Protein AF-A0A8E1V168-F1 (afdb_monomer_lite)

Sequence (56 aa):
MISALNDDIVPYPYTLTLARHLHSKFVLMPSGHHFTETGKDQQLPIAFEELKQLLK

Structure (mmCIF, N/CA/C/O backbone):
data_AF-A0A8E1V168-F1
#
_entry.id   AF-A0A8E1V168-F1
#
loop_
_atom_site.group_PDB
_atom_site.id
_atom_site.type_symbol
_atom_site.label_atom_id
_atom_site.label_alt_id
_atom_site.label_comp_id
_atom_site.label_asym_id
_atom_site.label_entity_id
_atom_site.label_seq_id
_atom_site.pdbx_PDB_ins_code
_atom_site.Cartn_x
_atom_site.Cartn_y
_atom_site.Cartn_z
_atom_site.occupancy
_atom_site.B_iso_or_equiv
_atom_site.auth_seq_id
_atom_site.auth_comp_id
_atom_site.auth_asym_id
_atom_site.auth_atom_id
_atom_site.pdbx_PDB_model_num
ATOM 1 N N . MET A 1 1 ? -4.772 -2.124 1.074 1.00 92.56 1 MET A N 1
ATOM 2 C CA . MET A 1 1 ? -3.825 -2.281 -0.049 1.00 92.56 1 MET A CA 1
ATOM 3 C C . MET A 1 1 ? -2.842 -1.123 -0.055 1.00 92.56 1 MET A C 1
ATOM 5 O O . MET A 1 1 ? -3.280 0.018 0.056 1.00 92.56 1 MET A O 1
ATOM 9 N N . ILE A 1 2 ? -1.545 -1.407 -0.173 1.00 94.38 2 ILE A N 1
ATOM 10 C CA . ILE A 1 2 ? -0.466 -0.407 -0.231 1.00 94.38 2 ILE A CA 1
ATOM 11 C C . ILE A 1 2 ? 0.274 -0.593 -1.5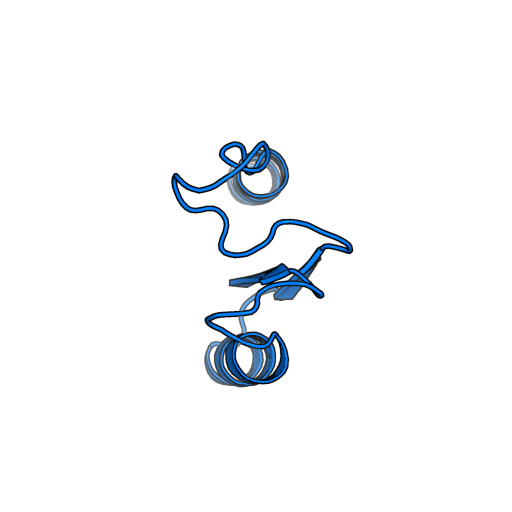63 1.00 94.38 2 ILE A C 1
ATOM 13 O O . ILE A 1 2 ? 0.465 -1.730 -1.985 1.00 94.38 2 ILE A O 1
ATOM 17 N N . SER A 1 3 ? 0.640 0.494 -2.243 1.00 94.88 3 SER A N 1
ATOM 18 C CA . SER A 1 3 ? 1.383 0.475 -3.515 1.00 94.88 3 SER A CA 1
ATOM 19 C C . SER A 1 3 ? 2.302 1.693 -3.622 1.00 94.88 3 SER A C 1
ATOM 21 O O . SER A 1 3 ? 2.035 2.705 -2.972 1.00 94.88 3 SER A O 1
ATOM 23 N N . ALA A 1 4 ? 3.354 1.620 -4.439 1.00 92.69 4 ALA A N 1
ATOM 24 C CA . ALA A 1 4 ? 4.247 2.738 -4.735 1.00 92.69 4 ALA A CA 1
ATOM 25 C C . ALA A 1 4 ? 4.064 3.250 -6.173 1.00 92.69 4 ALA A C 1
ATOM 27 O O . ALA A 1 4 ? 3.796 2.478 -7.091 1.00 92.69 4 ALA A O 1
ATOM 28 N N . LEU A 1 5 ? 4.241 4.559 -6.382 1.00 93.31 5 LEU A N 1
ATOM 29 C CA . LEU A 1 5 ? 4.216 5.169 -7.720 1.00 93.31 5 LEU A CA 1
ATOM 30 C C . LEU A 1 5 ? 5.323 4.645 -8.642 1.00 93.31 5 LEU A C 1
ATOM 32 O O . LEU A 1 5 ? 5.135 4.620 -9.855 1.00 93.31 5 LEU A O 1
ATOM 36 N N . ASN A 1 6 ? 6.463 4.261 -8.069 1.00 90.38 6 ASN A N 1
ATOM 37 C CA . ASN A 1 6 ? 7.637 3.775 -8.787 1.00 90.38 6 ASN A CA 1
ATOM 38 C C . ASN A 1 6 ? 7.806 2.247 -8.711 1.00 90.38 6 ASN A C 1
ATOM 40 O O . ASN A 1 6 ? 8.921 1.768 -8.891 1.00 90.38 6 ASN A O 1
ATOM 44 N N . ASP A 1 7 ? 6.738 1.498 -8.419 1.00 88.88 7 ASP A N 1
ATOM 45 C CA . ASP A 1 7 ? 6.741 0.037 -8.551 1.00 88.88 7 ASP A CA 1
ATOM 46 C C . ASP A 1 7 ? 6.773 -0.334 -10.044 1.00 88.88 7 ASP A C 1
ATOM 48 O O . ASP A 1 7 ? 5.809 -0.106 -10.782 1.00 88.88 7 ASP A O 1
ATOM 52 N N . ASP A 1 8 ? 7.914 -0.847 -10.497 1.00 88.50 8 ASP A N 1
ATOM 53 C CA . ASP A 1 8 ? 8.181 -1.246 -11.879 1.00 88.50 8 ASP A CA 1
ATOM 54 C C . ASP A 1 8 ? 7.699 -2.669 -12.197 1.00 88.50 8 ASP A C 1
ATOM 56 O O . ASP A 1 8 ? 7.598 -3.037 -13.369 1.00 88.50 8 ASP A O 1
ATOM 60 N N . ILE A 1 9 ? 7.344 -3.448 -11.172 1.00 89.56 9 ILE A N 1
ATOM 61 C CA . ILE A 1 9 ? 6.845 -4.820 -11.297 1.00 89.56 9 ILE A CA 1
ATOM 62 C C . ILE A 1 9 ? 5.314 -4.823 -11.302 1.00 89.56 9 ILE A C 1
ATOM 64 O O . ILE A 1 9 ? 4.690 -5.465 -12.150 1.00 89.56 9 ILE A O 1
ATOM 68 N N . VAL A 1 10 ? 4.690 -4.087 -10.377 1.00 91.00 10 VAL A N 1
ATOM 69 C CA . VAL A 1 10 ? 3.231 -3.988 -10.240 1.00 91.00 10 VAL A CA 1
ATOM 70 C C . VAL A 1 10 ? 2.788 -2.521 -10.220 1.00 91.00 10 VAL A C 1
ATOM 72 O O . VAL A 1 10 ? 2.679 -1.909 -9.156 1.00 91.00 10 VAL A O 1
ATOM 75 N N . PRO A 1 11 ? 2.422 -1.953 -11.384 1.00 93.50 11 PRO A N 1
ATOM 76 C CA . PRO A 1 11 ? 1.898 -0.596 -11.461 1.00 93.50 11 PRO A CA 1
ATOM 77 C C . PRO A 1 11 ? 0.681 -0.373 -10.551 1.00 93.50 11 PRO A C 1
ATOM 79 O O . PRO A 1 11 ? -0.275 -1.159 -10.550 1.00 93.50 11 PRO A O 1
ATOM 82 N N . TYR A 1 12 ? 0.663 0.762 -9.842 1.00 95.00 12 TYR A N 1
ATOM 83 C CA . TYR A 1 12 ? -0.380 1.077 -8.857 1.00 95.00 12 TYR A CA 1
ATOM 84 C C . TYR A 1 12 ? -1.842 0.970 -9.344 1.00 95.00 12 TYR A C 1
ATOM 86 O O . TYR A 1 12 ? -2.698 0.670 -8.502 1.00 95.00 12 TYR A O 1
ATOM 94 N N . PRO A 1 13 ? -2.202 1.179 -10.636 1.00 97.31 13 PRO A N 1
ATOM 95 C CA . PRO A 1 13 ? -3.589 1.039 -11.078 1.00 97.31 13 PRO A CA 1
ATOM 96 C C . PRO A 1 13 ? -4.166 -0.363 -10.853 1.00 97.31 13 PRO A C 1
ATOM 98 O O . PRO A 1 13 ? -5.366 -0.492 -10.594 1.00 97.31 13 PRO A O 1
ATOM 101 N N . TYR A 1 14 ? -3.332 -1.408 -10.886 1.00 96.94 14 TYR A N 1
ATOM 102 C CA . TYR A 1 14 ? -3.768 -2.771 -10.579 1.00 96.94 14 TYR A CA 1
ATOM 103 C C . TYR A 1 14 ? -4.120 -2.912 -9.100 1.00 96.94 14 TYR A C 1
ATOM 105 O O . TYR A 1 14 ? -5.212 -3.368 -8.753 1.00 96.94 14 TYR A O 1
ATOM 113 N N . THR A 1 15 ? -3.248 -2.418 -8.223 1.00 96.69 15 THR A N 1
ATOM 114 C CA . THR A 1 15 ? -3.476 -2.426 -6.776 1.00 96.69 15 THR A CA 1
ATOM 115 C C . THR A 1 15 ? -4.683 -1.571 -6.381 1.00 96.69 15 THR A C 1
ATOM 117 O O . THR A 1 15 ? -5.463 -1.976 -5.519 1.00 96.69 15 THR A O 1
ATOM 120 N N . LEU A 1 16 ? -4.897 -0.428 -7.043 1.00 97.69 16 LEU A N 1
ATOM 121 C CA . LEU A 1 16 ? -6.085 0.415 -6.864 1.00 97.69 16 LEU A CA 1
ATOM 122 C C . LEU A 1 16 ? -7.365 -0.311 -7.293 1.00 97.69 16 LEU A C 1
ATOM 124 O O . LEU A 1 16 ? -8.371 -0.272 -6.583 1.00 97.69 16 LEU A O 1
ATOM 128 N N . THR A 1 17 ? -7.331 -0.975 -8.450 1.00 98.12 17 THR A N 1
ATOM 129 C CA . THR A 1 17 ? -8.461 -1.767 -8.948 1.00 98.12 17 THR A CA 1
ATOM 130 C C . THR A 1 17 ? -8.832 -2.854 -7.948 1.00 98.12 17 THR A C 1
ATOM 132 O O . THR A 1 17 ? -10.000 -2.967 -7.578 1.00 98.12 17 THR A O 1
ATOM 135 N N . LEU A 1 18 ? -7.854 -3.606 -7.445 1.00 97.62 18 LEU A N 1
ATOM 136 C CA . LEU A 1 18 ? -8.089 -4.638 -6.440 1.00 97.62 18 LEU A CA 1
ATOM 137 C C . LEU A 1 18 ? -8.630 -4.051 -5.128 1.00 97.62 18 LEU A C 1
ATOM 139 O O . LEU A 1 18 ? -9.593 -4.574 -4.570 1.00 97.62 18 LEU A O 1
ATOM 143 N N . ALA A 1 19 ? -8.071 -2.929 -4.666 1.00 97.81 19 ALA A N 1
ATOM 144 C CA . ALA A 1 19 ? -8.523 -2.277 -3.441 1.00 97.81 19 ALA A CA 1
ATOM 145 C C . ALA A 1 19 ? -10.006 -1.885 -3.504 1.00 97.81 19 ALA A C 1
ATOM 147 O O . ALA A 1 19 ? -10.730 -2.096 -2.531 1.00 97.81 19 ALA A O 1
ATOM 148 N N . ARG A 1 20 ? -10.452 -1.375 -4.663 1.00 97.69 20 ARG A N 1
ATOM 149 C CA . ARG A 1 20 ? -11.856 -1.038 -4.937 1.00 97.69 20 ARG A CA 1
ATOM 150 C C . ARG A 1 20 ? -12.765 -2.262 -4.893 1.00 97.69 20 ARG A C 1
ATOM 152 O O . ARG A 1 20 ? -13.803 -2.195 -4.246 1.00 97.69 20 ARG A O 1
ATOM 159 N N . HIS A 1 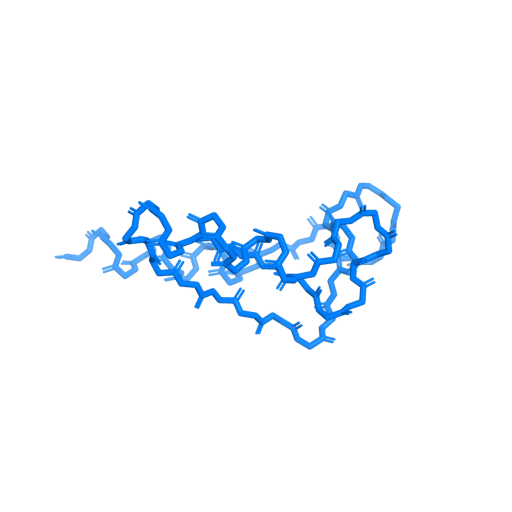21 ? -12.370 -3.364 -5.531 1.00 98.25 21 HIS A N 1
ATOM 160 C CA . HIS A 1 21 ? -13.161 -4.601 -5.537 1.00 98.25 21 HIS A CA 1
ATOM 161 C C . HIS A 1 21 ? -13.298 -5.221 -4.144 1.00 98.25 21 HIS A C 1
ATOM 163 O O . HIS A 1 21 ? -14.345 -5.762 -3.811 1.00 98.25 21 HIS A O 1
ATOM 169 N N . LEU A 1 22 ? -12.255 -5.123 -3.318 1.00 97.88 22 LEU A N 1
ATOM 170 C CA . LEU A 1 22 ? -12.261 -5.651 -1.953 1.00 97.88 22 LEU A CA 1
ATOM 171 C C . LEU A 1 22 ? -12.854 -4.683 -0.921 1.00 97.88 22 LEU A C 1
ATOM 173 O O . LEU A 1 22 ? -12.836 -4.994 0.266 1.00 97.88 22 LEU A O 1
ATOM 177 N N . HIS A 1 23 ? -13.317 -3.497 -1.337 1.00 96.75 23 HIS A N 1
ATOM 178 C CA . HIS A 1 23 ? -13.736 -2.418 -0.431 1.00 96.75 23 HIS A CA 1
ATOM 179 C C . HIS A 1 23 ? -12.703 -2.116 0.671 1.00 96.75 23 HIS A C 1
ATOM 181 O O . HIS A 1 23 ? -13.041 -1.782 1.804 1.00 96.75 23 HIS A O 1
ATOM 187 N N . SER A 1 24 ? -11.420 -2.243 0.336 1.00 96.06 24 SER A N 1
ATOM 188 C CA . SER A 1 24 ? -10.318 -2.064 1.279 1.00 96.06 24 SER A CA 1
ATOM 189 C C . SER A 1 24 ? -9.708 -0.670 1.153 1.00 96.06 24 SER A C 1
ATOM 191 O O . SER A 1 24 ? -9.695 -0.076 0.071 1.00 96.06 24 SER A O 1
ATOM 193 N N . LYS A 1 25 ? -9.142 -0.151 2.249 1.00 95.62 25 LYS A N 1
ATOM 194 C CA . LYS A 1 25 ? -8.380 1.104 2.222 1.00 95.62 25 LYS A CA 1
ATOM 195 C C . LYS A 1 25 ? -7.223 0.994 1.225 1.00 95.62 25 LYS A C 1
ATOM 197 O O . LYS A 1 25 ? -6.493 -0.002 1.221 1.00 95.62 25 LYS A O 1
ATOM 202 N N . PHE A 1 26 ? -7.043 2.023 0.403 1.00 96.75 26 PHE A N 1
ATOM 203 C CA . PHE A 1 26 ? -5.931 2.138 -0.538 1.00 96.75 26 PHE A CA 1
ATOM 204 C C . PHE A 1 26 ? -4.965 3.228 -0.077 1.00 96.75 26 PHE A C 1
ATOM 206 O O . PHE A 1 26 ? -5.387 4.351 0.195 1.00 96.75 26 PHE A O 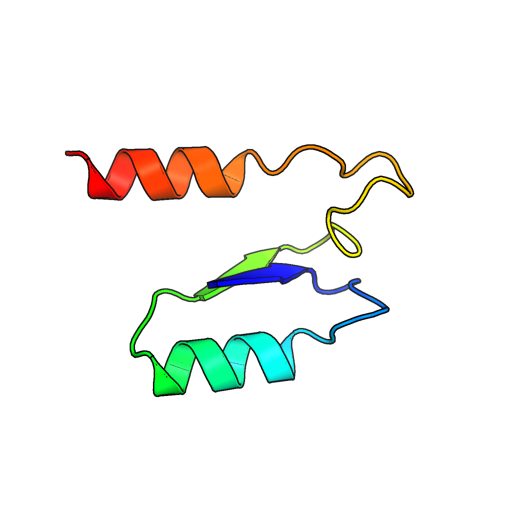1
ATOM 213 N N . VAL A 1 27 ? -3.680 2.892 -0.002 1.00 96.00 27 VAL A N 1
ATOM 214 C CA . VAL A 1 27 ? -2.596 3.814 0.344 1.00 96.00 27 VAL A CA 1
ATOM 215 C C . VAL A 1 27 ? -1.590 3.818 -0.800 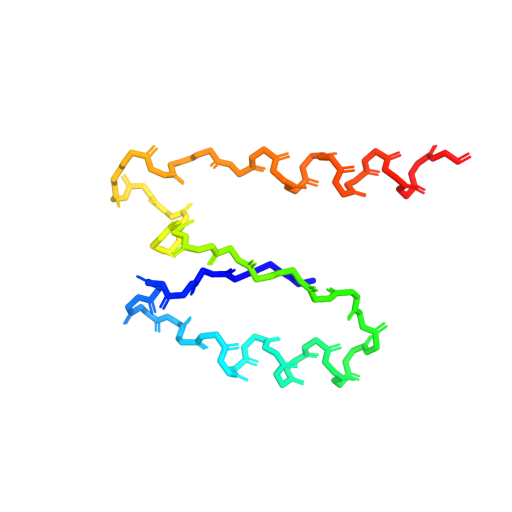1.00 96.00 27 VAL A C 1
ATOM 217 O O . VAL A 1 27 ? -1.060 2.770 -1.169 1.00 96.00 27 VAL A O 1
ATOM 220 N N . LEU A 1 28 ? -1.335 5.002 -1.355 1.00 95.06 28 LEU A N 1
ATOM 221 C CA . LEU A 1 28 ? -0.373 5.205 -2.433 1.00 95.06 28 LEU A CA 1
ATOM 222 C C . LEU A 1 28 ? 0.843 5.957 -1.900 1.00 95.06 28 LEU A C 1
ATOM 224 O O . LEU A 1 28 ? 0.714 7.061 -1.374 1.00 95.06 28 LEU A O 1
ATOM 228 N N . MET A 1 29 ? 2.014 5.352 -2.043 1.00 92.75 29 MET A N 1
ATOM 229 C CA . MET A 1 29 ? 3.285 5.931 -1.635 1.00 92.75 29 MET A CA 1
ATOM 230 C C . MET A 1 29 ? 3.976 6.634 -2.808 1.00 92.75 29 MET A C 1
ATOM 232 O O . MET A 1 29 ? 3.926 6.133 -3.934 1.00 92.75 29 MET A O 1
ATOM 236 N N . PRO A 1 30 ? 4.668 7.761 -2.564 1.00 90.56 30 PRO A N 1
ATOM 237 C CA . PRO A 1 30 ? 5.418 8.452 -3.609 1.00 90.56 30 PRO A CA 1
ATOM 238 C C . PRO A 1 30 ? 6.634 7.652 -4.103 1.00 90.56 30 PRO A C 1
ATOM 240 O O . PRO A 1 30 ? 7.035 7.813 -5.250 1.00 90.56 30 PRO A O 1
ATOM 243 N N . SER A 1 31 ? 7.206 6.794 -3.251 1.00 87.19 31 SER A N 1
ATOM 244 C CA . SER A 1 31 ? 8.313 5.888 -3.570 1.00 87.19 31 SER A CA 1
ATOM 245 C C . SER A 1 31 ? 8.244 4.637 -2.691 1.00 87.19 31 SER A C 1
ATOM 247 O O . SER A 1 31 ? 7.714 4.696 -1.580 1.00 87.19 31 SER A O 1
ATOM 249 N N . GLY A 1 32 ? 8.793 3.533 -3.187 1.00 84.00 32 GLY A N 1
ATOM 250 C CA . GLY A 1 32 ? 8.886 2.249 -2.488 1.00 84.00 32 GLY A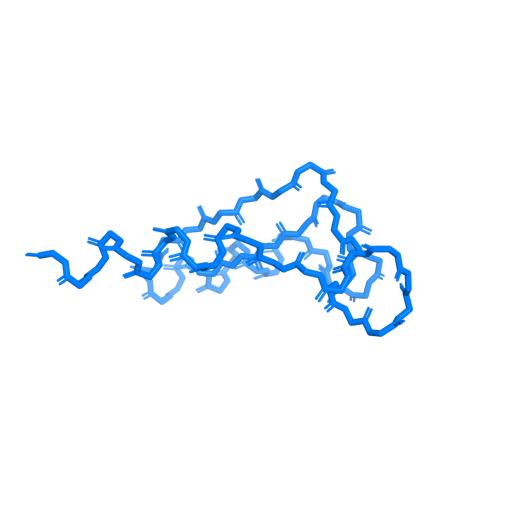 CA 1
ATOM 251 C C . GLY A 1 32 ? 9.357 1.077 -3.356 1.00 84.00 32 GLY A C 1
ATOM 252 O O . GLY A 1 32 ? 9.611 -0.004 -2.824 1.00 84.00 32 GLY A O 1
ATOM 253 N N . HIS A 1 33 ? 9.475 1.284 -4.678 1.00 86.75 33 HIS A N 1
ATOM 254 C CA . HIS A 1 33 ? 9.714 0.222 -5.659 1.00 86.75 33 HIS A CA 1
ATOM 255 C C . HIS A 1 33 ? 8.696 -0.907 -5.440 1.00 86.75 33 HIS A C 1
ATOM 257 O O . HIS A 1 33 ? 7.516 -0.625 -5.241 1.00 86.75 33 HIS A O 1
ATOM 263 N N . HIS A 1 34 ? 9.136 -2.161 -5.422 1.00 86.56 34 HIS A N 1
ATOM 264 C CA . HIS A 1 34 ? 8.271 -3.302 -5.137 1.00 86.56 34 HIS A CA 1
ATOM 265 C C . HIS A 1 34 ? 8.269 -3.723 -3.654 1.00 86.56 34 HIS A C 1
ATOM 267 O O . HIS A 1 34 ? 7.728 -4.767 -3.300 1.00 86.56 34 HIS A O 1
ATOM 273 N N . PHE A 1 35 ? 8.895 -2.942 -2.761 1.00 85.00 35 PHE A N 1
ATOM 274 C CA . PHE A 1 35 ? 9.072 -3.272 -1.335 1.00 85.00 35 PHE A CA 1
ATOM 275 C C . PHE A 1 35 ? 9.763 -4.627 -1.062 1.00 85.00 35 PHE A C 1
ATOM 277 O O . PHE A 1 35 ? 9.714 -5.146 0.053 1.00 85.00 35 PHE A O 1
ATOM 284 N N . THR A 1 36 ? 10.405 -5.213 -2.075 1.00 77.06 36 THR A N 1
ATOM 285 C CA . THR A 1 36 ? 11.174 -6.461 -1.994 1.00 77.06 36 THR A CA 1
ATOM 286 C C . THR A 1 36 ? 12.677 -6.187 -1.930 1.00 77.06 36 THR A C 1
ATOM 288 O O . THR A 1 36 ? 13.122 -5.064 -2.150 1.00 77.06 36 THR A O 1
ATOM 291 N N . GLU A 1 37 ? 13.467 -7.223 -1.621 1.00 61.31 37 GLU A N 1
ATOM 292 C CA . GLU A 1 37 ? 14.890 -7.189 -1.215 1.00 61.31 37 GLU A CA 1
ATOM 293 C C . GLU A 1 37 ? 15.859 -6.376 -2.102 1.00 61.31 37 GLU A C 1
ATOM 295 O O . GLU A 1 37 ? 16.962 -6.036 -1.668 1.00 61.31 37 GLU A O 1
ATOM 300 N N . THR A 1 38 ? 15.464 -5.990 -3.310 1.00 58.50 38 THR A N 1
ATOM 301 C CA . THR A 1 38 ? 16.221 -5.104 -4.195 1.00 58.50 38 THR A CA 1
ATOM 302 C C . THR A 1 38 ? 16.014 -3.627 -3.827 1.00 58.50 38 THR A C 1
ATOM 304 O O . THR A 1 38 ? 15.143 -2.961 -4.380 1.00 58.50 38 THR A O 1
ATOM 307 N N . GLY A 1 39 ? 16.834 -3.079 -2.918 1.00 59.84 39 GLY A N 1
ATOM 308 C CA . GLY A 1 39 ? 16.933 -1.625 -2.693 1.00 59.84 39 GLY A CA 1
ATOM 309 C C . GLY A 1 39 ? 16.973 -1.175 -1.229 1.00 59.84 39 GLY A C 1
ATOM 310 O O . GLY A 1 39 ? 17.138 -1.974 -0.314 1.00 59.84 39 GLY A O 1
ATOM 311 N N . LYS A 1 40 ? 16.836 0.141 -1.007 1.00 66.75 40 LYS A N 1
ATOM 312 C CA . LYS A 1 40 ? 16.766 0.771 0.332 1.00 66.75 40 LYS A CA 1
ATOM 313 C C . LYS A 1 40 ? 15.352 0.752 0.943 1.00 66.75 40 LYS A C 1
ATOM 315 O O . LYS A 1 40 ? 15.193 1.145 2.094 1.00 66.75 40 LYS A O 1
ATOM 320 N N . ASP A 1 41 ? 14.362 0.256 0.199 1.00 67.81 41 ASP A N 1
ATOM 321 C CA . ASP A 1 41 ? 12.931 0.295 0.539 1.00 67.81 41 ASP A CA 1
ATOM 322 C C . ASP A 1 41 ? 12.426 -1.018 1.171 1.00 67.81 41 ASP A C 1
ATOM 324 O O . ASP A 1 41 ? 11.246 -1.349 1.107 1.00 67.81 41 ASP A O 1
ATOM 328 N N . GLN A 1 42 ? 13.314 -1.770 1.830 1.00 73.38 42 GLN A N 1
ATOM 329 C CA . GLN A 1 42 ? 12.978 -3.022 2.532 1.00 73.38 42 GLN A CA 1
ATOM 330 C C . GLN A 1 42 ? 12.102 -2.812 3.780 1.00 73.38 42 GLN A C 1
ATOM 332 O O . GLN A 1 42 ? 11.725 -3.765 4.458 1.00 73.38 42 GLN A O 1
ATOM 337 N N . GLN A 1 43 ? 11.809 -1.559 4.127 1.00 81.44 43 GLN A N 1
ATOM 338 C CA . GLN A 1 43 ? 10.972 -1.211 5.263 1.00 81.44 43 GLN A CA 1
ATOM 339 C C . GLN A 1 43 ? 9.678 -0.575 4.776 1.00 81.44 43 GLN A C 1
ATOM 341 O O . GLN A 1 43 ? 9.693 0.378 4.000 1.00 81.44 43 GLN A O 1
ATOM 346 N N . LEU A 1 44 ? 8.558 -1.055 5.316 1.00 86.94 44 LEU A N 1
ATOM 347 C CA . LEU A 1 44 ? 7.230 -0.519 5.037 1.00 86.94 44 LEU A CA 1
ATOM 348 C C . LEU A 1 44 ? 6.582 0.028 6.321 1.00 86.94 44 LEU A C 1
ATOM 350 O O . LEU A 1 44 ? 5.607 -0.544 6.814 1.00 86.94 44 LEU A O 1
ATOM 354 N N . PRO A 1 45 ? 7.100 1.132 6.897 1.00 87.94 45 PRO A N 1
ATOM 355 C CA . PRO A 1 45 ? 6.609 1.659 8.172 1.00 87.94 45 PRO A CA 1
ATOM 356 C C . PRO A 1 45 ? 5.126 2.047 8.117 1.00 87.94 45 PRO A C 1
ATOM 358 O O . PRO A 1 45 ? 4.411 1.892 9.104 1.00 87.94 45 PRO A O 1
ATOM 361 N N . ILE A 1 46 ? 4.629 2.473 6.950 1.00 91.12 46 ILE A N 1
ATOM 362 C CA . ILE A 1 46 ? 3.214 2.815 6.772 1.00 91.12 46 ILE A CA 1
ATOM 363 C C . ILE A 1 46 ? 2.288 1.622 7.036 1.00 91.12 46 ILE A C 1
ATOM 365 O O . ILE A 1 46 ? 1.217 1.811 7.600 1.00 91.12 46 ILE A O 1
ATOM 369 N N . ALA A 1 47 ? 2.698 0.389 6.713 1.00 91.94 47 ALA A N 1
ATOM 370 C CA . ALA A 1 47 ? 1.884 -0.793 6.994 1.00 91.94 47 ALA A CA 1
ATOM 371 C C . ALA A 1 47 ? 1.680 -0.988 8.501 1.00 91.94 47 ALA A C 1
ATOM 373 O O . ALA A 1 47 ? 0.594 -1.366 8.938 1.00 91.94 47 ALA A O 1
ATOM 374 N N . PHE A 1 48 ? 2.704 -0.680 9.300 1.00 93.38 48 PHE A N 1
ATOM 375 C CA . PHE A 1 48 ? 2.625 -0.762 10.752 1.00 93.38 48 PHE A CA 1
ATOM 376 C C . PHE A 1 48 ? 1.721 0.328 11.341 1.00 93.38 48 PHE A C 1
ATOM 378 O O . PHE A 1 48 ? 0.908 0.044 12.219 1.00 93.38 48 PHE A O 1
ATOM 385 N N . GLU A 1 49 ? 1.810 1.559 10.834 1.00 94.12 49 GLU A N 1
ATOM 386 C CA . GLU A 1 49 ? 0.932 2.652 11.271 1.00 94.12 49 GLU A CA 1
ATOM 387 C C . GLU A 1 49 ? -0.537 2.407 10.902 1.00 94.12 49 GLU A C 1
ATOM 389 O O . GLU A 1 49 ? -1.430 2.667 11.708 1.00 94.12 49 GLU A O 1
ATOM 394 N N . GLU A 1 50 ? -0.794 1.839 9.725 1.00 93.75 50 GLU A N 1
ATOM 395 C CA . GLU A 1 50 ? -2.133 1.419 9.305 1.00 93.75 50 GLU A CA 1
ATOM 396 C C . GLU A 1 50 ? -2.678 0.286 10.186 1.00 93.75 50 GLU A C 1
ATOM 398 O O . GLU A 1 50 ? -3.832 0.328 10.610 1.00 93.75 50 GLU A O 1
ATOM 403 N N . LEU A 1 51 ? -1.839 -0.692 10.547 1.00 93.62 51 LEU A N 1
ATOM 404 C CA . LEU A 1 51 ? -2.234 -1.773 11.450 1.00 93.62 51 LEU A CA 1
ATOM 405 C C . LEU A 1 51 ? -2.591 -1.254 12.851 1.00 93.62 51 LEU A C 1
ATOM 407 O O . LEU A 1 51 ? -3.602 -1.663 13.417 1.00 93.62 51 LEU A O 1
ATOM 411 N N . LYS A 1 52 ? -1.810 -0.318 13.404 1.00 95.38 52 LYS A N 1
ATOM 412 C CA . LYS A 1 52 ? -2.117 0.307 14.703 1.00 95.38 52 LYS A CA 1
ATOM 413 C C . LYS A 1 52 ? -3.476 1.001 14.721 1.00 95.38 52 LYS A C 1
ATOM 415 O O . LYS A 1 52 ? -4.123 1.016 15.763 1.00 95.38 52 LYS A O 1
ATOM 420 N N . GLN A 1 53 ? -3.898 1.596 13.605 1.00 92.12 53 GLN A N 1
ATOM 421 C CA . GLN A 1 53 ? -5.209 2.246 13.508 1.00 92.12 53 GLN A CA 1
ATOM 422 C C . GLN A 1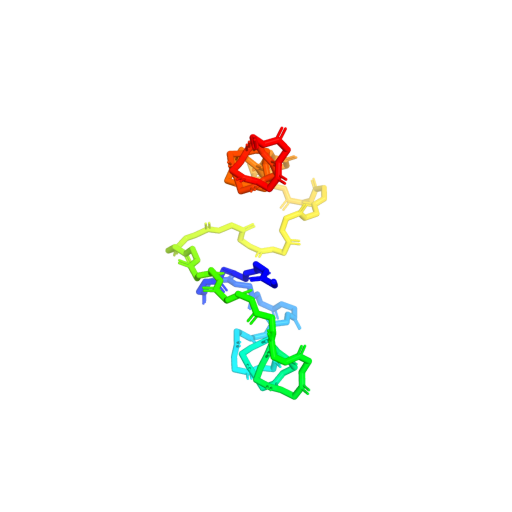 53 ? -6.364 1.239 13.569 1.00 92.12 53 GLN A C 1
ATOM 424 O O . GLN A 1 53 ? -7.436 1.603 14.036 1.00 92.12 53 GLN A O 1
ATOM 429 N N . LEU A 1 54 ? -6.148 -0.008 13.133 1.00 91.06 54 LEU A N 1
ATOM 430 C CA . LEU A 1 54 ? -7.157 -1.074 13.161 1.00 91.06 54 LEU A CA 1
ATOM 431 C C . LEU A 1 54 ? -7.283 -1.771 14.523 1.00 91.06 54 LEU A C 1
ATOM 433 O O . LEU A 1 54 ? -8.309 -2.385 14.790 1.00 91.06 54 LEU A O 1
ATOM 437 N N . LEU A 1 55 ? -6.235 -1.726 15.351 1.00 91.69 55 LEU A N 1
ATOM 438 C CA . LEU A 1 55 ? -6.181 -2.402 16.656 1.00 91.69 55 LEU A CA 1
ATOM 439 C C . LEU A 1 55 ? -6.602 -1.511 17.840 1.00 91.69 55 LEU A C 1
ATOM 441 O O . LEU A 1 55 ? -6.497 -1.945 18.987 1.00 91.69 55 LEU A O 1
ATOM 445 N N . LYS A 1 56 ? -7.026 -0.271 17.580 1.00 60.03 56 LYS A N 1
ATOM 446 C CA . LYS A 1 56 ? -7.638 0.618 18.578 1.00 60.03 56 LYS A CA 1
ATOM 447 C C . LYS A 1 56 ? -9.136 0.380 18.672 1.00 60.03 56 LYS A C 1
ATOM 449 O O . LYS A 1 56 ? -9.647 0.515 19.803 1.00 60.03 56 LYS A O 1
#

pLDDT: mean 88.91, std 10.55, range [58.5, 98.25]

Foldseek 3Di:
DEEECQAPPDHCVVVVVVCVVVVHDYHYHPDQHNCDPPDPNVDDVVVVVVVVVVVD

Organism: NCBI:txid1423764

Radius of gyration: 11.68 Å; chains: 1; bounding box: 31×16×30 Å

InterPro domains:
  IPR029058 Alpha/Beta hydrolase fold [G3DSA:3.40.50.1820] (1-56)
  IPR029058 Alpha/Beta hydrolase fold [SSF53474] (2-51)

Secondary structure (DSSP, 8-state):
-EEETT-SSS-HHHHHHHHHHTT---EEESS-TTSSSSSS----HHHHHHHHHH--